Protein AF-A0A5D0VHL9-F1 (afdb_monomer_lite)

Secondary structure (DSSP, 8-state):
---SSSSSTTSTTS-HHHHHHHHHHHHHHHTT--GGG--S-TTSHHHHHHHHHHHHHHHHHHHTT--

Radius of gyration: 13.97 Å; chains: 1; bounding box: 38×24×38 Å

Structure (mmCIF, N/CA/C/O backbone):
data_AF-A0A5D0VHL9-F1
#
_entry.id   AF-A0A5D0VHL9-F1
#
loop_
_atom_site.group_PDB
_atom_site.id
_atom_site.type_symbol
_atom_site.label_atom_id
_atom_site.label_alt_id
_atom_site.label_comp_id
_atom_site.label_asym_id
_atom_site.label_entity_id
_atom_site.label_seq_id
_atom_site.pdbx_PDB_ins_code
_atom_site.Cartn_x
_atom_site.Cartn_y
_atom_site.Cartn_z
_atom_site.occupancy
_atom_site.B_iso_or_equiv
_atom_site.auth_seq_id
_atom_site.auth_comp_id
_atom_site.auth_asym_id
_atom_site.auth_atom_id
_atom_site.pdbx_PDB_model_num
ATOM 1 N N . MET A 1 1 ? 16.030 15.497 27.540 1.00 36.81 1 MET A N 1
ATOM 2 C CA . MET A 1 1 ? 16.103 14.552 26.405 1.00 36.81 1 MET A CA 1
ATOM 3 C C . MET A 1 1 ? 14.677 14.148 26.062 1.00 36.81 1 MET A C 1
ATOM 5 O O . MET A 1 1 ? 14.137 13.286 26.732 1.00 36.81 1 MET A O 1
ATOM 9 N N . PHE A 1 2 ? 14.033 14.828 25.113 1.00 50.22 2 PHE A N 1
ATOM 10 C CA . PHE A 1 2 ? 12.610 14.625 24.802 1.00 50.22 2 PHE A CA 1
ATOM 11 C C . PHE A 1 2 ? 12.414 14.478 23.295 1.00 50.22 2 PHE A C 1
ATOM 13 O O . PHE A 1 2 ? 11.974 15.424 22.674 1.00 50.22 2 PHE A O 1
ATOM 20 N N . PHE A 1 3 ? 12.768 13.335 22.702 1.00 47.47 3 PHE A N 1
ATOM 21 C CA . PHE A 1 3 ? 12.361 12.995 21.324 1.00 47.47 3 PHE A CA 1
ATOM 22 C C . PHE A 1 3 ? 12.355 11.470 21.102 1.00 47.47 3 PHE A C 1
ATOM 24 O O . PHE A 1 3 ? 13.006 10.948 20.204 1.00 47.47 3 PHE A O 1
ATOM 31 N N . LYS A 1 4 ? 11.635 10.730 21.954 1.00 50.12 4 LYS A N 1
ATOM 32 C CA . LYS A 1 4 ? 11.302 9.308 21.732 1.00 50.12 4 LYS A CA 1
ATOM 33 C C . LYS A 1 4 ? 9.858 9.001 22.155 1.00 50.12 4 LYS A C 1
ATOM 35 O O . LYS A 1 4 ? 9.605 8.035 22.855 1.00 50.12 4 LYS A O 1
ATOM 40 N N . GLN A 1 5 ? 8.917 9.869 21.787 1.00 49.47 5 GLN A N 1
ATOM 41 C CA . GLN A 1 5 ? 7.502 9.693 22.136 1.00 49.47 5 GLN A CA 1
ATOM 42 C C . GLN A 1 5 ? 6.612 10.431 21.125 1.00 49.47 5 GLN A C 1
ATOM 44 O O . GLN A 1 5 ? 6.010 11.452 21.417 1.00 49.47 5 GLN A O 1
ATOM 49 N N . GLY A 1 6 ? 6.634 9.977 19.871 1.00 44.28 6 GLY A N 1
ATOM 50 C CA . GLY A 1 6 ? 5.819 10.588 18.808 1.00 44.28 6 GLY A CA 1
ATOM 51 C C . GLY A 1 6 ? 5.548 9.701 17.593 1.00 44.28 6 GLY A C 1
ATOM 52 O O . GLY A 1 6 ? 4.877 10.137 16.665 1.00 44.28 6 GLY A O 1
ATOM 53 N N . LEU A 1 7 ? 6.053 8.463 17.578 1.00 47.91 7 LEU A N 1
ATOM 54 C CA . LEU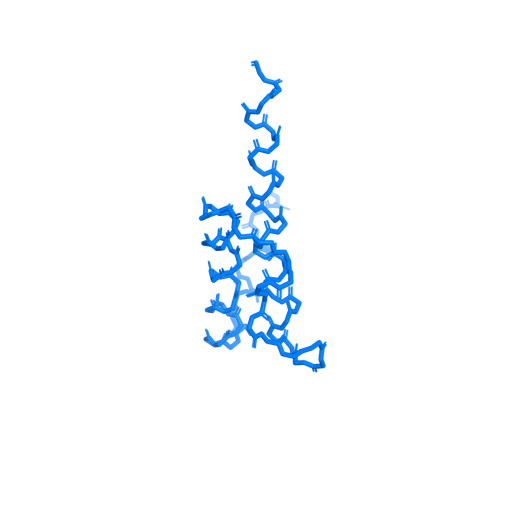 A 1 7 ? 5.807 7.497 16.498 1.00 47.91 7 LEU A CA 1
ATOM 55 C C . LEU A 1 7 ? 4.904 6.329 16.917 1.00 47.91 7 LEU A C 1
ATOM 57 O O . LEU A 1 7 ? 4.411 5.616 16.048 1.00 47.91 7 LEU A O 1
ATOM 61 N N . GLU A 1 8 ? 4.646 6.154 18.214 1.00 48.91 8 GLU A N 1
ATOM 62 C CA . GLU A 1 8 ? 3.779 5.078 18.714 1.00 48.91 8 GLU A CA 1
ATOM 63 C C . GLU A 1 8 ? 2.296 5.493 18.784 1.00 48.91 8 GLU A C 1
ATOM 65 O O . GLU A 1 8 ? 1.430 4.653 18.573 1.00 48.91 8 GLU A O 1
ATOM 70 N N . GLU A 1 9 ? 1.971 6.785 18.926 1.00 46.09 9 GLU A N 1
ATOM 71 C CA . GLU A 1 9 ? 0.569 7.248 19.044 1.00 46.09 9 GLU A CA 1
ATOM 72 C C . GLU A 1 9 ? -0.173 7.444 17.704 1.00 46.09 9 GLU A C 1
ATOM 74 O O . GLU A 1 9 ? -1.393 7.575 17.686 1.00 46.09 9 GLU A O 1
ATOM 79 N N . MET A 1 10 ? 0.513 7.396 16.553 1.00 45.12 10 MET A N 1
ATOM 80 C CA . MET A 1 10 ? -0.136 7.407 15.221 1.00 45.12 10 MET A CA 1
ATOM 81 C C . MET A 1 10 ? -0.271 6.014 14.579 1.00 45.12 10 MET A C 1
ATOM 83 O O . MET A 1 10 ? -0.699 5.896 13.426 1.00 45.12 10 MET A O 1
ATOM 87 N N . GLN A 1 11 ? 0.101 4.952 15.297 1.00 52.91 11 GLN A N 1
ATOM 88 C CA . GLN A 1 11 ? -0.187 3.567 14.901 1.00 52.91 11 GLN A CA 1
ATOM 89 C C . GLN A 1 11 ? -1.614 3.150 15.295 1.00 52.91 11 GLN A C 1
ATOM 91 O O . GLN A 1 11 ? -2.210 2.313 14.625 1.00 52.91 11 GLN A O 1
ATOM 96 N N . GLU A 1 12 ? -2.192 3.768 16.330 1.00 49.22 12 GLU A N 1
ATOM 97 C CA . GLU A 1 12 ? -3.449 3.317 16.946 1.00 49.22 12 GLU A CA 1
ATOM 98 C C . GLU A 1 12 ? -4.700 3.543 16.071 1.00 49.22 12 GLU A C 1
ATOM 100 O O . GLU A 1 12 ? -5.686 2.822 16.197 1.00 49.22 12 GLU A O 1
ATOM 105 N N . TYR A 1 13 ? -4.644 4.473 15.109 1.00 50.97 13 TYR A N 1
ATOM 106 C CA . TYR A 1 13 ? -5.788 4.828 14.254 1.00 50.97 13 TYR A CA 1
ATOM 107 C C . TYR A 1 13 ? -5.726 4.271 12.827 1.00 50.97 13 TYR A C 1
ATOM 109 O O . TYR A 1 13 ? -6.609 4.577 12.021 1.00 50.97 13 TYR A O 1
ATOM 117 N N . ARG A 1 14 ? -4.722 3.451 12.474 1.00 62.97 14 ARG A N 1
ATOM 118 C CA . ARG A 1 14 ? -4.753 2.759 11.177 1.00 62.97 14 ARG A CA 1
ATOM 119 C C . ARG A 1 14 ? -5.624 1.526 11.286 1.00 62.97 14 ARG A C 1
ATOM 121 O O . ARG A 1 14 ? -5.355 0.620 12.072 1.00 62.97 14 ARG A O 1
ATOM 128 N N . THR A 1 15 ? -6.665 1.461 10.464 1.00 80.25 15 THR A N 1
ATOM 129 C CA . THR A 1 15 ? -7.467 0.241 10.382 1.00 80.25 15 THR A CA 1
ATOM 130 C C . THR A 1 15 ? -6.569 -0.918 9.944 1.00 80.25 15 THR A C 1
ATOM 132 O O . THR A 1 15 ? -5.615 -0.732 9.184 1.00 80.25 15 THR A O 1
ATOM 135 N N . LYS A 1 16 ? -6.879 -2.146 10.383 1.00 82.75 16 LYS A N 1
ATOM 136 C CA . LYS A 1 16 ? -6.129 -3.350 9.971 1.00 82.75 16 LYS A CA 1
ATOM 137 C C . LYS A 1 16 ? -5.974 -3.445 8.447 1.00 82.75 16 LYS A C 1
ATOM 139 O O . LYS A 1 16 ? -4.949 -3.903 7.958 1.00 82.75 16 LYS A O 1
ATOM 144 N N . ALA A 1 17 ? -6.967 -2.956 7.702 1.00 83.38 17 ALA A N 1
ATOM 145 C CA . ALA A 1 17 ? -6.945 -2.901 6.246 1.00 83.38 17 ALA A CA 1
ATOM 146 C C . ALA A 1 17 ? -5.917 -1.897 5.683 1.00 83.38 17 ALA A C 1
ATOM 148 O O . ALA A 1 17 ? -5.271 -2.195 4.684 1.00 83.38 17 ALA A O 1
ATOM 149 N N . GLN A 1 18 ? -5.702 -0.745 6.328 1.00 85.75 18 GLN A N 1
ATOM 150 C CA . GLN A 1 18 ? -4.672 0.224 5.923 1.00 85.75 18 GLN A CA 1
ATOM 151 C C . GLN A 1 18 ? -3.258 -0.299 6.183 1.00 85.75 18 GLN A C 1
ATOM 153 O O . GLN A 1 18 ? -2.381 -0.139 5.3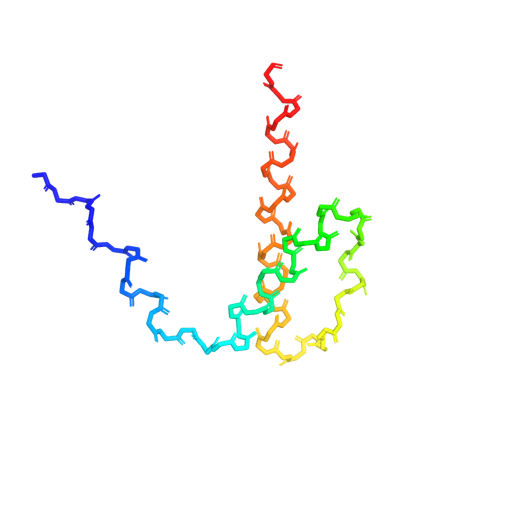34 1.00 85.75 18 GLN A O 1
ATOM 158 N N . VAL A 1 19 ? -3.042 -0.962 7.325 1.00 87.12 19 VAL A N 1
ATOM 159 C CA . VAL A 1 19 ? -1.762 -1.627 7.625 1.00 87.12 19 VAL A CA 1
ATOM 160 C C . VAL A 1 19 ? -1.496 -2.736 6.608 1.00 87.12 19 VAL A C 1
ATOM 162 O O . VAL A 1 19 ? -0.431 -2.771 6.001 1.00 87.12 19 VAL A O 1
ATOM 165 N N . TYR A 1 20 ? -2.501 -3.569 6.331 1.00 89.06 20 TYR A N 1
ATOM 166 C CA . TYR A 1 20 ? -2.387 -4.627 5.331 1.00 89.06 20 TYR A CA 1
ATOM 167 C C . TYR A 1 20 ? -2.091 -4.080 3.927 1.00 89.06 20 TYR A C 1
ATOM 169 O O . TYR A 1 20 ? -1.241 -4.611 3.214 1.00 89.06 20 TYR A O 1
ATOM 177 N N . ALA A 1 21 ? -2.751 -2.992 3.521 1.00 91.12 21 ALA A N 1
ATOM 178 C CA . ALA A 1 21 ? -2.480 -2.335 2.246 1.00 91.12 21 ALA A CA 1
ATOM 179 C C . ALA A 1 21 ? -1.030 -1.843 2.157 1.00 91.12 21 ALA A C 1
ATOM 181 O O . ALA A 1 21 ? -0.369 -2.071 1.148 1.00 91.12 21 ALA A O 1
ATOM 182 N N . PHE A 1 22 ? -0.518 -1.244 3.229 1.00 90.56 22 PHE A N 1
ATOM 183 C CA . PHE A 1 22 ? 0.865 -0.792 3.322 1.00 90.56 22 PHE A CA 1
ATOM 184 C C . PHE A 1 22 ? 1.879 -1.943 3.206 1.00 90.56 22 PHE A C 1
ATOM 186 O O . PHE A 1 22 ? 2.784 -1.882 2.373 1.00 90.56 22 PHE A O 1
ATOM 193 N N . GLU A 1 23 ? 1.698 -3.031 3.958 1.00 91.50 23 GLU A N 1
ATOM 194 C CA . GLU A 1 23 ? 2.563 -4.218 3.876 1.00 91.50 23 GLU A CA 1
ATOM 195 C C . GLU A 1 23 ? 2.533 -4.858 2.480 1.00 91.50 23 GLU A C 1
ATOM 197 O O . GLU A 1 23 ? 3.565 -5.269 1.943 1.00 91.50 23 GLU A O 1
ATOM 202 N N . ARG A 1 24 ? 1.356 -4.882 1.844 1.00 93.06 24 ARG A N 1
ATOM 203 C CA . ARG A 1 24 ? 1.192 -5.339 0.457 1.00 93.06 24 ARG A CA 1
ATOM 204 C C . ARG A 1 24 ? 1.962 -4.471 -0.539 1.00 93.06 24 ARG A C 1
ATOM 206 O O . ARG A 1 24 ? 2.437 -5.008 -1.537 1.00 93.06 24 ARG A O 1
ATOM 213 N N . GLY A 1 25 ? 2.094 -3.172 -0.280 1.00 92.12 25 GLY A N 1
ATOM 214 C CA . GLY A 1 25 ? 2.901 -2.253 -1.083 1.00 92.12 25 GLY A CA 1
ATOM 215 C C . GLY A 1 25 ? 4.391 -2.567 -1.009 1.00 92.12 25 GLY A C 1
ATOM 216 O O . GLY A 1 25 ? 5.054 -2.685 -2.039 1.00 92.12 25 GLY A O 1
ATOM 217 N N . ILE A 1 26 ? 4.897 -2.794 0.209 1.00 92.88 26 ILE A N 1
ATOM 218 C CA . ILE A 1 26 ? 6.284 -3.227 0.446 1.00 92.88 26 ILE A CA 1
ATOM 219 C C . ILE A 1 26 ? 6.564 -4.531 -0.306 1.00 92.88 26 ILE A C 1
ATOM 221 O O . ILE A 1 26 ? 7.548 -4.631 -1.042 1.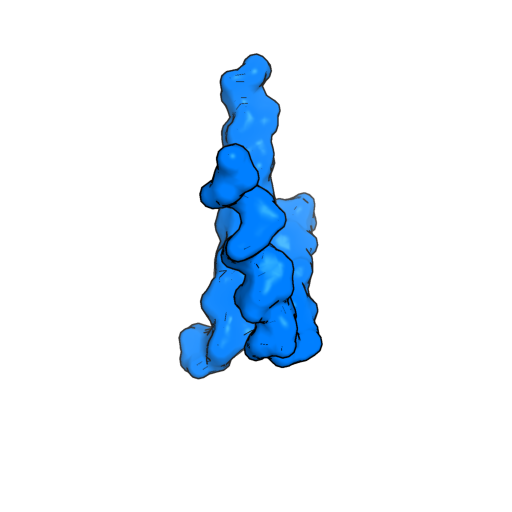00 92.88 26 ILE A O 1
ATOM 225 N N . ALA A 1 27 ? 5.687 -5.527 -0.146 1.00 93.31 27 ALA A N 1
ATOM 226 C CA . ALA A 1 27 ? 5.836 -6.827 -0.793 1.00 93.31 27 ALA A CA 1
ATOM 227 C C . ALA A 1 27 ? 5.866 -6.700 -2.322 1.00 93.31 27 ALA A C 1
ATOM 229 O O . ALA A 1 27 ? 6.765 -7.243 -2.957 1.00 93.31 27 ALA A O 1
ATOM 230 N N . ALA A 1 28 ? 4.964 -5.904 -2.903 1.00 92.50 28 ALA A N 1
ATOM 231 C CA . ALA A 1 28 ? 4.928 -5.675 -4.342 1.00 92.50 28 ALA A CA 1
ATOM 232 C C . ALA A 1 28 ? 6.239 -5.077 -4.876 1.00 92.50 28 ALA A C 1
ATOM 234 O O . ALA A 1 28 ? 6.755 -5.544 -5.891 1.00 92.50 28 ALA A O 1
ATOM 235 N N . CYS A 1 29 ? 6.832 -4.113 -4.162 1.00 91.25 29 CYS A N 1
ATOM 236 C CA . CYS A 1 29 ? 8.137 -3.568 -4.536 1.00 91.25 29 CYS A CA 1
ATOM 237 C C . CYS A 1 29 ? 9.248 -4.631 -4.469 1.00 91.25 29 CYS A C 1
ATOM 239 O O . CYS A 1 29 ? 10.100 -4.683 -5.361 1.00 91.25 29 CYS A O 1
ATOM 241 N N . ARG A 1 30 ? 9.249 -5.495 -3.441 1.00 89.19 30 ARG A N 1
ATOM 242 C CA . ARG A 1 30 ? 10.216 -6.608 -3.313 1.00 89.19 30 ARG A CA 1
ATOM 243 C C . ARG A 1 30 ? 10.075 -7.633 -4.431 1.00 89.19 30 ARG A C 1
ATOM 245 O O . ARG A 1 30 ? 11.079 -8.123 -4.931 1.00 89.19 30 ARG A O 1
ATOM 252 N N . GLU A 1 31 ? 8.843 -7.922 -4.832 1.00 91.56 31 GLU A N 1
ATOM 253 C CA . GLU A 1 31 ? 8.519 -8.828 -5.936 1.00 91.56 31 GLU A CA 1
ATOM 254 C C . GLU A 1 31 ? 8.823 -8.226 -7.321 1.00 91.56 31 GLU A C 1
ATOM 256 O O . GLU A 1 31 ? 8.712 -8.926 -8.322 1.00 91.56 31 GLU A O 1
ATOM 261 N N . GLY A 1 32 ? 9.203 -6.944 -7.402 1.00 88.75 32 GLY A N 1
ATOM 262 C CA . GLY A 1 32 ? 9.491 -6.267 -8.669 1.00 88.75 32 GLY A CA 1
ATOM 263 C C . GLY A 1 32 ? 8.243 -5.876 -9.465 1.00 88.75 32 GLY A C 1
ATOM 264 O O . GLY A 1 32 ? 8.348 -5.616 -10.661 1.00 88.75 32 GLY A O 1
ATOM 265 N N . LYS A 1 33 ? 7.074 -5.833 -8.816 1.00 90.50 33 LYS A N 1
ATOM 266 C CA . LYS A 1 33 ? 5.828 -5.329 -9.413 1.00 90.50 33 LYS A CA 1
ATOM 267 C C . LYS A 1 33 ? 5.903 -3.818 -9.610 1.00 90.50 33 LYS A C 1
ATOM 269 O O . LYS A 1 33 ? 6.731 -3.154 -8.991 1.00 90.50 33 LYS A O 1
ATOM 274 N N . SER A 1 34 ? 5.023 -3.282 -10.446 1.00 88.50 34 SER A N 1
ATOM 275 C CA . SER A 1 34 ? 4.928 -1.849 -10.723 1.00 88.50 34 SER A CA 1
ATOM 276 C C . SER A 1 34 ? 3.825 -1.195 -9.890 1.00 88.50 34 SER A C 1
ATOM 278 O O . SER A 1 34 ? 2.980 -1.862 -9.299 1.00 88.50 34 SER A O 1
ATOM 280 N N . LEU A 1 35 ? 3.791 0.140 -9.858 1.00 86.00 35 LEU A N 1
ATOM 281 C CA . LEU A 1 35 ? 2.719 0.887 -9.181 1.00 86.00 35 LEU A CA 1
ATOM 282 C C . LEU A 1 35 ? 1.329 0.636 -9.790 1.00 86.00 35 LEU A C 1
ATOM 284 O O . LEU A 1 35 ? 0.324 0.833 -9.111 1.00 86.00 35 LEU A O 1
ATOM 288 N N . GLU A 1 36 ? 1.278 0.226 -11.057 1.00 88.69 36 GLU A N 1
ATOM 289 C CA . GLU A 1 36 ? 0.051 -0.126 -11.780 1.00 88.69 36 GLU A CA 1
ATOM 290 C C . GLU A 1 36 ? -0.551 -1.455 -11.300 1.00 88.69 36 GLU A C 1
ATOM 292 O O . GLU A 1 36 ? -1.752 -1.660 -11.434 1.00 88.69 36 GLU A O 1
ATOM 297 N N . ASP A 1 37 ? 0.245 -2.315 -10.651 1.00 90.25 37 ASP A N 1
ATOM 298 C CA . ASP A 1 37 ? -0.217 -3.562 -10.027 1.00 90.25 37 ASP A CA 1
ATOM 299 C C . ASP A 1 37 ? -0.915 -3.331 -8.673 1.00 90.25 37 ASP A C 1
ATOM 301 O O . ASP A 1 37 ? -1.211 -4.284 -7.943 1.00 90.25 37 ASP A O 1
ATOM 305 N N . ASN A 1 38 ? -1.153 -2.071 -8.294 1.00 89.00 38 ASN A N 1
ATOM 306 C CA . ASN A 1 38 ? -1.898 -1.745 -7.089 1.00 89.00 38 ASN A CA 1
ATOM 307 C C . ASN A 1 38 ? -3.348 -2.251 -7.224 1.00 89.00 38 ASN A C 1
ATOM 309 O O . ASN A 1 38 ? -4.087 -1.758 -8.077 1.00 89.00 38 ASN A O 1
ATOM 313 N N . PRO A 1 39 ? -3.798 -3.198 -6.377 1.00 88.94 39 PRO A N 1
ATOM 314 C CA . PRO A 1 39 ? -5.140 -3.764 -6.485 1.00 88.94 39 PRO A CA 1
ATOM 315 C C . PRO A 1 39 ? -6.241 -2.808 -6.002 1.00 88.94 39 PRO A C 1
ATOM 317 O O . PRO A 1 39 ? -7.424 -3.113 -6.153 1.00 88.94 39 PRO A O 1
ATOM 320 N N . TYR A 1 40 ? -5.880 -1.691 -5.365 1.00 88.56 40 TYR A N 1
ATOM 321 C CA . TYR A 1 40 ? -6.839 -0.747 -4.806 1.00 88.56 40 TYR A CA 1
ATOM 322 C C . TYR A 1 40 ? -7.212 0.330 -5.834 1.00 88.56 40 TYR A C 1
ATOM 324 O O . TYR A 1 40 ? -6.340 0.827 -6.547 1.00 88.56 40 TYR A O 1
ATOM 332 N N . PRO A 1 41 ? -8.491 0.736 -5.914 1.00 88.12 41 PRO A N 1
ATOM 333 C CA . PRO A 1 41 ? -8.883 1.840 -6.777 1.00 88.12 41 PRO A CA 1
ATOM 334 C C . PRO A 1 41 ? -8.316 3.166 -6.236 1.00 88.12 41 PRO A C 1
ATOM 336 O O . PRO A 1 41 ? -8.234 3.327 -5.017 1.00 88.12 41 PRO A O 1
ATOM 339 N N . PRO A 1 42 ? -7.993 4.149 -7.097 1.00 85.25 42 PRO A N 1
ATOM 340 C CA . PRO A 1 42 ? -7.383 5.415 -6.678 1.00 85.25 42 PRO A CA 1
ATOM 341 C C . PRO A 1 42 ? -8.180 6.225 -5.647 1.00 85.25 42 PRO A C 1
ATOM 343 O O . PRO A 1 42 ? -7.603 7.059 -4.963 1.00 85.25 42 PRO A O 1
ATOM 346 N N . GLN A 1 43 ? -9.497 6.013 -5.544 1.00 87.38 43 GLN A N 1
ATOM 347 C CA . GLN A 1 43 ? -10.351 6.715 -4.578 1.00 87.38 43 GLN A CA 1
ATOM 348 C C . GLN A 1 43 ? -10.391 6.047 -3.195 1.00 87.38 43 GLN A C 1
ATOM 350 O O . GLN A 1 43 ? -11.008 6.589 -2.283 1.00 87.38 43 GLN A O 1
ATOM 355 N N . ALA A 1 44 ? -9.807 4.855 -3.035 1.00 84.44 44 ALA A N 1
ATOM 356 C CA . ALA A 1 44 ? -9.805 4.161 -1.755 1.00 84.44 44 ALA A CA 1
ATOM 357 C C . ALA A 1 44 ? -8.673 4.668 -0.862 1.00 84.44 44 ALA A C 1
ATOM 359 O O . ALA A 1 44 ? -7.527 4.738 -1.299 1.00 84.44 44 ALA A O 1
ATOM 360 N N . ASP A 1 45 ? -8.962 4.864 0.425 1.00 80.88 45 ASP A N 1
ATOM 361 C CA . ASP A 1 45 ? -7.953 5.240 1.424 1.00 80.88 45 ASP A CA 1
ATOM 362 C C . ASP A 1 45 ? -6.747 4.280 1.415 1.00 80.88 45 ASP A C 1
ATOM 364 O O . ASP A 1 45 ? -5.608 4.684 1.628 1.00 80.88 45 ASP A O 1
ATOM 368 N N . TYR A 1 46 ? -6.977 2.999 1.105 1.00 86.88 46 TYR A N 1
ATOM 369 C CA . TYR A 1 46 ? -5.955 1.950 1.014 1.00 86.88 46 TYR A CA 1
ATOM 370 C C . TYR A 1 46 ? -4.949 2.142 -0.130 1.00 86.88 46 TYR A C 1
ATOM 372 O O . TYR A 1 46 ? -3.825 1.645 -0.033 1.00 86.88 46 TYR A O 1
ATOM 380 N N . PHE A 1 47 ? -5.329 2.854 -1.197 1.00 89.38 47 PHE A N 1
ATOM 381 C CA . PHE A 1 47 ? -4.470 3.104 -2.354 1.00 89.38 47 PHE A CA 1
ATOM 382 C C . PHE A 1 47 ? -3.207 3.856 -1.946 1.00 89.38 47 PHE A C 1
ATOM 384 O O . PHE A 1 47 ? -2.095 3.430 -2.271 1.00 89.38 47 PHE A O 1
ATOM 391 N N . ASP A 1 48 ? -3.372 4.917 -1.158 1.00 89.38 48 ASP A N 1
ATOM 392 C CA . ASP A 1 48 ? -2.261 5.729 -0.678 1.00 89.38 48 ASP A CA 1
ATOM 393 C C . ASP A 1 48 ? -1.386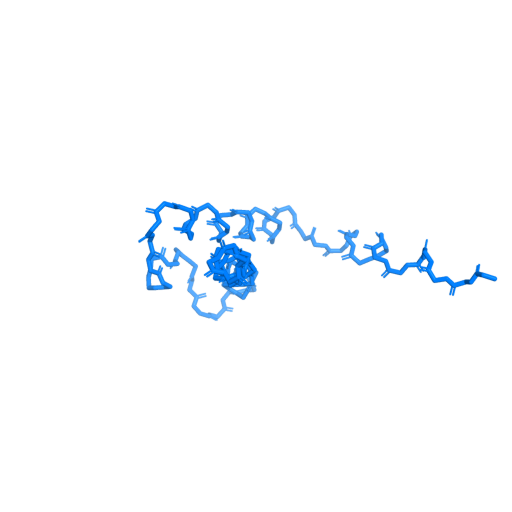 4.967 0.314 1.00 89.38 48 ASP A C 1
ATOM 395 O O . ASP A 1 48 ? -0.160 5.071 0.259 1.00 89.38 48 ASP A O 1
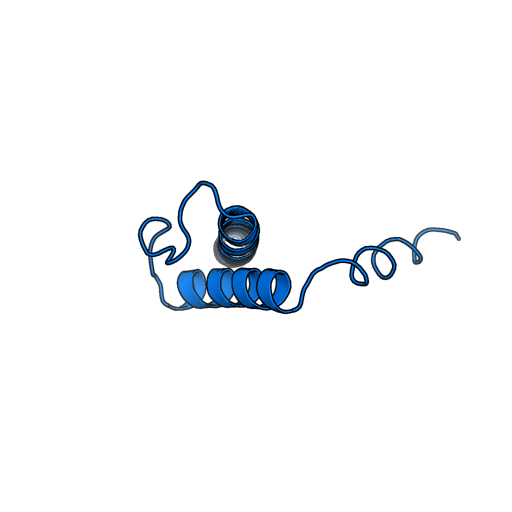ATOM 399 N N . PHE A 1 49 ? -1.979 4.149 1.190 1.00 90.12 49 PHE A N 1
ATOM 400 C CA . PHE A 1 49 ? -1.201 3.317 2.111 1.00 90.12 49 PHE A CA 1
ATOM 401 C C . PHE A 1 49 ? -0.357 2.279 1.372 1.00 90.12 49 PHE A C 1
ATOM 403 O O . PHE A 1 49 ? 0.822 2.130 1.691 1.00 90.12 49 PHE A O 1
ATOM 410 N N . TRP A 1 50 ? -0.911 1.622 0.352 1.00 93.38 50 TRP A N 1
ATOM 411 C CA . TRP A 1 50 ? -0.150 0.703 -0.491 1.00 93.38 50 TRP A CA 1
ATOM 412 C C . TRP A 1 50 ? 0.999 1.415 -1.207 1.00 93.38 50 TRP A C 1
ATOM 414 O O . TRP A 1 50 ? 2.140 0.958 -1.142 1.00 93.38 50 TRP A O 1
ATOM 424 N N . LYS A 1 51 ? 0.752 2.587 -1.811 1.00 92.50 51 LYS A N 1
ATOM 425 C CA . LYS A 1 51 ? 1.819 3.355 -2.474 1.00 92.50 51 LYS A CA 1
ATOM 426 C C . LYS A 1 51 ? 2.907 3.784 -1.496 1.00 92.50 51 LYS A C 1
ATOM 428 O O . LYS A 1 51 ? 4.079 3.681 -1.835 1.00 92.50 51 LYS A O 1
ATOM 433 N N . ARG A 1 52 ? 2.546 4.218 -0.284 1.00 91.25 52 ARG A N 1
ATOM 434 C CA . ARG A 1 52 ? 3.519 4.569 0.765 1.00 91.25 52 ARG A CA 1
ATOM 435 C C . ARG A 1 52 ? 4.437 3.395 1.099 1.00 91.25 52 ARG A C 1
ATOM 437 O O . ARG A 1 52 ? 5.645 3.586 1.153 1.00 91.25 52 ARG A O 1
ATOM 444 N N . GLY A 1 53 ? 3.884 2.192 1.267 1.00 90.50 53 GLY A N 1
ATOM 445 C CA . GLY A 1 53 ? 4.688 0.993 1.517 1.00 90.50 53 GLY A CA 1
ATOM 446 C C . GLY A 1 53 ? 5.606 0.647 0.343 1.00 90.50 53 GLY A C 1
ATOM 447 O O . GLY A 1 53 ? 6.782 0.343 0.536 1.00 90.50 53 GLY A O 1
ATOM 448 N N . TYR A 1 54 ? 5.094 0.756 -0.884 1.00 92.38 54 TYR A N 1
ATOM 449 C CA . TYR A 1 54 ? 5.883 0.535 -2.095 1.00 92.38 54 TYR A CA 1
ATOM 450 C C . TYR A 1 54 ? 7.060 1.515 -2.202 1.00 92.38 54 TYR A C 1
ATOM 452 O O . TYR A 1 54 ? 8.192 1.091 -2.421 1.00 92.38 54 TYR A O 1
ATOM 460 N N . PHE A 1 55 ? 6.809 2.817 -2.025 1.00 91.25 55 PHE A N 1
ATOM 461 C CA . PHE A 1 55 ? 7.847 3.844 -2.118 1.00 91.25 55 PHE A CA 1
ATOM 462 C C . PHE A 1 55 ? 8.881 3.728 -1.010 1.00 91.25 55 PHE A C 1
ATOM 464 O O . PHE A 1 55 ? 10.062 3.789 -1.320 1.00 91.25 55 PHE A O 1
ATOM 471 N N . GLN A 1 56 ? 8.473 3.448 0.229 1.00 90.56 56 GLN A N 1
ATOM 472 C CA . GLN A 1 56 ? 9.425 3.222 1.313 1.00 90.56 56 GLN A CA 1
ATOM 473 C C . GLN A 1 56 ? 10.405 2.093 0.968 1.00 90.56 56 GLN A C 1
ATOM 475 O O . GLN A 1 56 ? 11.616 2.260 1.083 1.00 90.56 56 GLN A O 1
ATOM 480 N N . GLN A 1 57 ? 9.899 0.955 0.490 1.00 90.12 57 GLN A N 1
ATOM 481 C CA . GLN A 1 57 ? 10.763 -0.159 0.105 1.00 90.12 57 GLN A CA 1
ATOM 482 C C . GLN A 1 57 ? 11.621 0.164 -1.125 1.00 90.12 57 GLN A C 1
ATOM 484 O O . GLN A 1 57 ? 12.741 -0.341 -1.244 1.00 90.12 57 GLN A O 1
ATOM 489 N N . LEU A 1 58 ? 11.104 0.972 -2.052 1.00 87.69 58 LEU A N 1
ATOM 490 C CA . LEU A 1 58 ? 11.859 1.441 -3.207 1.00 87.69 58 LEU A CA 1
ATOM 491 C C . LEU A 1 58 ? 13.014 2.343 -2.768 1.00 87.69 58 LEU A C 1
ATOM 493 O O . LEU A 1 58 ? 14.127 2.126 -3.234 1.00 87.69 58 LEU A O 1
AT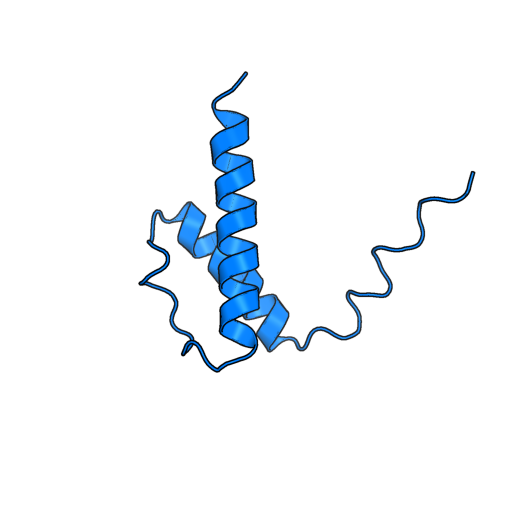OM 497 N N . GLU A 1 59 ? 12.762 3.284 -1.856 1.00 86.75 59 GLU A N 1
ATOM 498 C CA . GLU A 1 59 ? 13.761 4.169 -1.253 1.00 86.75 59 GLU A CA 1
ATOM 499 C C . GLU A 1 59 ? 14.852 3.351 -0.555 1.00 86.75 59 GLU A C 1
ATOM 501 O O . GLU A 1 59 ? 16.028 3.511 -0.878 1.00 86.75 59 GLU A O 1
ATOM 506 N N . GLU A 1 60 ? 14.472 2.385 0.289 1.00 81.38 60 GLU A N 1
ATOM 507 C CA . GLU A 1 60 ? 15.412 1.459 0.938 1.00 81.38 60 GLU A CA 1
ATOM 508 C C . GLU A 1 60 ? 16.237 0.654 -0.080 1.00 81.38 60 GLU A C 1
ATOM 510 O O . GLU A 1 60 ? 17.438 0.446 0.097 1.00 81.38 60 GLU A O 1
ATOM 515 N N . ARG A 1 61 ? 15.617 0.214 -1.184 1.00 73.75 61 ARG A N 1
ATOM 516 C CA . ARG A 1 61 ? 16.317 -0.521 -2.249 1.00 73.75 61 ARG A CA 1
ATOM 517 C C . ARG A 1 61 ? 17.285 0.375 -3.019 1.00 73.75 61 ARG A C 1
ATOM 519 O O . ARG A 1 61 ? 18.354 -0.088 -3.404 1.00 73.75 61 ARG A O 1
ATOM 526 N N . THR A 1 62 ? 16.916 1.629 -3.269 1.00 67.50 62 THR A N 1
ATOM 527 C CA . THR A 1 62 ? 17.783 2.597 -3.952 1.00 67.50 62 THR A CA 1
ATOM 528 C C . THR A 1 62 ? 18.932 3.079 -3.071 1.00 67.50 62 THR A C 1
ATOM 530 O O . THR A 1 62 ? 20.018 3.317 -3.594 1.00 67.50 62 THR A O 1
ATOM 533 N N . ASP A 1 63 ? 18.732 3.167 -1.755 1.00 59.44 63 ASP A N 1
ATOM 534 C CA . ASP A 1 63 ? 19.775 3.553 -0.799 1.00 59.44 63 ASP A CA 1
ATOM 535 C C . ASP A 1 63 ? 20.826 2.440 -0.620 1.00 59.44 63 ASP A C 1
ATOM 537 O O . ASP A 1 63 ? 22.026 2.705 -0.603 1.00 59.44 63 ASP A O 1
ATOM 541 N N . CYS A 1 64 ? 20.408 1.167 -0.669 1.00 49.62 64 CYS A N 1
ATOM 542 C CA . CYS A 1 64 ? 21.313 0.007 -0.649 1.00 49.62 64 CYS A CA 1
ATOM 543 C C . CYS A 1 64 ? 22.241 -0.091 -1.888 1.00 49.62 64 CYS A C 1
ATOM 545 O O . CYS A 1 64 ? 23.207 -0.850 -1.876 1.00 49.62 64 CYS A O 1
ATOM 547 N N . GLY A 1 65 ? 21.988 0.690 -2.946 1.00 48.31 65 GLY A N 1
ATOM 548 C CA . GLY A 1 65 ? 22.845 0.788 -4.134 1.00 48.31 65 GLY A CA 1
ATOM 549 C C . GLY A 1 65 ? 23.877 1.922 -4.097 1.00 48.31 65 GLY A C 1
ATOM 550 O O . GLY A 1 65 ? 24.535 2.158 -5.111 1.00 48.31 65 GLY A O 1
ATOM 551 N N . ARG A 1 66 ? 23.991 2.662 -2.982 1.00 47.34 66 ARG A N 1
ATOM 552 C CA . ARG A 1 66 ? 24.841 3.862 -2.862 1.00 47.34 66 ARG A CA 1
ATOM 553 C C . ARG A 1 66 ? 25.925 3.771 -1.776 1.00 47.34 66 ARG A C 1
ATOM 555 O O . ARG A 1 66 ? 26.376 4.813 -1.300 1.00 47.34 66 ARG A O 1
ATOM 562 N N . ALA A 1 67 ? 26.342 2.556 -1.419 1.00 39.75 67 ALA A N 1
ATOM 563 C CA . ALA A 1 67 ? 27.473 2.281 -0.529 1.00 39.75 67 ALA A CA 1
ATOM 564 C C . ALA A 1 67 ? 28.611 1.576 -1.277 1.00 39.75 67 ALA A C 1
ATOM 566 O O . ALA A 1 67 ? 28.306 0.664 -2.079 1.00 39.75 67 ALA A O 1
#

Sequence (67 aa):
MFFKQGLEEMQEYRTKAQVYAFERGIAACREGKSLEDNPYPPQADYFDFWKRGYFQQLEERTDCGRA

pLDDT: mean 76.93, std 18.44, range [36.81, 93.38]

Foldseek 3Di:
DDDDPDPPVVVPPQDPLLVVLLVQLLVCLVVVHDLVPRPDDPPDPSSVSSVNSVVVNVVVVVVVVVD